Protein AF-A0AAV4HXW8-F1 (afdb_monomer_lite)

InterPro domains:
  IPR003961 Fibronectin type III [PS50853] (1-71)
  IPR003961 Fibronectin type III [cd00063] (9-68)
  IPR013783 Immunoglobulin-like fold [G3DSA:2.60.40.10] (8-73)
  IPR036116 Fibronectin type III superfamily [SSF49265] (23-69)

Organism: NCBI:txid1093978

Secondary structure (DSSP, 8-state):
-------EEEEEEETTS-GGGPEEEEPPSS-SEEEE-SPPTT-EEEEEEEEEETTEEPPPPPPEEEE-SSS-EEEE-EEETTTTEEE-

Radius of gyration: 13.53 Å; chains: 1; bounding box: 34×25×34 Å

Structure (mmCIF, N/CA/C/O backbone):
data_AF-A0AAV4HXW8-F1
#
_entry.id   AF-A0AAV4HXW8-F1
#
loop_
_atom_site.group_PDB
_atom_site.id
_atom_site.type_symbol
_atom_site.label_atom_id
_atom_site.label_alt_id
_atom_site.label_comp_id
_atom_site.label_asym_id
_atom_site.label_entity_id
_atom_site.label_seq_id
_atom_site.pdbx_PDB_ins_code
_atom_site.Cartn_x
_atom_site.Cartn_y
_atom_site.Cartn_z
_atom_site.occupancy
_atom_site.B_iso_or_equiv
_atom_site.auth_seq_id
_atom_site.auth_comp_id
_atom_site.auth_asym_id
_atom_site.auth_atom_id
_atom_site.pdbx_PDB_model_num
ATOM 1 N N . MET A 1 1 ? 17.242 -12.649 -21.165 1.00 36.44 1 MET A N 1
ATOM 2 C CA . MET A 1 1 ? 15.809 -12.556 -20.811 1.00 36.44 1 MET A CA 1
ATOM 3 C C . MET A 1 1 ? 15.680 -11.576 -19.646 1.00 36.44 1 MET A C 1
ATOM 5 O O . MET A 1 1 ? 15.779 -11.982 -18.501 1.00 36.44 1 MET A O 1
ATOM 9 N N . TYR A 1 2 ? 15.603 -10.269 -19.924 1.00 35.66 2 TYR A N 1
ATOM 10 C CA . TYR A 1 2 ? 15.493 -9.228 -18.892 1.00 35.66 2 TYR A CA 1
ATOM 11 C C . TYR A 1 2 ? 14.030 -8.794 -18.801 1.00 35.66 2 TYR A C 1
ATOM 13 O O . TYR A 1 2 ? 13.557 -8.016 -19.626 1.00 35.66 2 TYR A O 1
ATOM 21 N N . LEU A 1 3 ? 13.301 -9.330 -17.822 1.00 48.19 3 LEU A N 1
ATOM 22 C CA . LEU A 1 3 ? 11.987 -8.814 -17.446 1.00 48.19 3 LEU A CA 1
ATOM 23 C C . LEU A 1 3 ? 12.169 -7.363 -16.983 1.00 48.19 3 LEU A C 1
ATOM 25 O O . LEU A 1 3 ? 12.832 -7.089 -15.982 1.00 48.19 3 LEU A O 1
ATOM 29 N N . SER A 1 4 ? 11.655 -6.429 -17.782 1.00 48.25 4 SER A N 1
ATOM 30 C CA . SER A 1 4 ? 11.716 -4.992 -17.522 1.00 48.25 4 SER A CA 1
ATOM 31 C C . SER A 1 4 ? 11.115 -4.698 -16.145 1.00 48.25 4 SER A C 1
ATOM 33 O O . SER A 1 4 ? 9.957 -5.025 -15.889 1.00 48.25 4 SER A O 1
ATOM 35 N N . ARG A 1 5 ? 11.924 -4.106 -15.258 1.00 55.69 5 ARG A N 1
ATOM 36 C CA . ARG A 1 5 ? 11.607 -3.736 -13.868 1.00 55.69 5 ARG A CA 1
ATOM 37 C C . ARG A 1 5 ? 10.592 -2.587 -13.803 1.00 55.69 5 ARG A C 1
ATOM 39 O O . ARG A 1 5 ? 10.920 -1.479 -13.388 1.00 55.69 5 ARG A O 1
ATOM 46 N N . ARG A 1 6 ? 9.381 -2.829 -14.294 1.00 62.25 6 ARG A N 1
ATOM 47 C CA . ARG A 1 6 ? 8.245 -1.913 -14.190 1.00 62.25 6 ARG A CA 1
ATOM 48 C C . ARG A 1 6 ? 7.233 -2.544 -13.257 1.00 62.25 6 ARG A C 1
ATOM 50 O O . ARG A 1 6 ? 6.393 -3.306 -13.716 1.00 62.25 6 ARG A O 1
ATOM 57 N N . CYS A 1 7 ? 7.389 -2.293 -11.967 1.00 74.62 7 CYS A N 1
ATOM 58 C CA . CYS A 1 7 ? 6.552 -2.841 -10.911 1.00 74.62 7 CYS A CA 1
ATOM 59 C C . CYS A 1 7 ? 5.845 -1.685 -10.195 1.0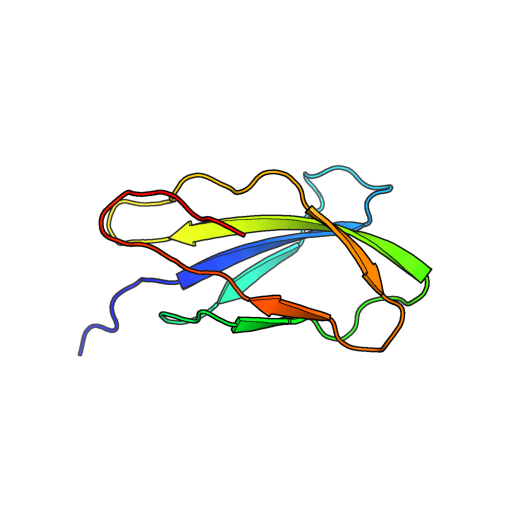0 74.62 7 CYS A C 1
ATOM 61 O O . CYS A 1 7 ? 6.516 -0.826 -9.630 1.00 74.62 7 CYS A O 1
ATOM 63 N N . PRO A 1 8 ? 4.511 -1.573 -10.235 1.00 83.88 8 PRO A N 1
ATOM 64 C CA . PRO A 1 8 ? 3.827 -0.637 -9.361 1.00 83.88 8 PRO A CA 1
ATOM 65 C C . PRO A 1 8 ? 3.999 -1.068 -7.901 1.00 83.88 8 PRO A C 1
ATOM 67 O O . PRO A 1 8 ? 4.029 -2.257 -7.583 1.00 83.88 8 PRO A O 1
ATOM 70 N N . GLN A 1 9 ? 4.116 -0.081 -7.023 1.00 89.00 9 GLN A N 1
ATOM 71 C CA . GLN A 1 9 ? 4.175 -0.279 -5.582 1.00 89.00 9 GLN A CA 1
ATOM 72 C C . GLN A 1 9 ? 2.969 0.374 -4.922 1.00 89.00 9 GLN A C 1
ATOM 74 O O . GLN A 1 9 ? 2.593 1.503 -5.263 1.00 89.00 9 GLN A O 1
ATOM 79 N N . ILE A 1 10 ? 2.387 -0.347 -3.971 1.00 89.62 10 ILE A N 1
ATOM 80 C CA . ILE A 1 10 ? 1.265 0.103 -3.156 1.00 89.62 10 ILE A CA 1
ATOM 81 C C . ILE A 1 10 ? 1.732 0.174 -1.707 1.00 89.62 10 ILE A C 1
ATOM 83 O O . ILE A 1 10 ? 2.294 -0.784 -1.190 1.00 89.62 10 ILE A O 1
ATOM 87 N N . TRP A 1 11 ? 1.471 1.307 -1.065 1.00 92.19 11 TRP A N 1
ATOM 88 C CA . TRP A 1 11 ? 1.570 1.478 0.379 1.00 92.19 11 TRP A CA 1
ATOM 89 C C . TRP A 1 11 ? 0.160 1.472 0.944 1.00 92.19 11 TRP A C 1
ATOM 91 O O . TRP A 1 11 ? -0.651 2.312 0.544 1.00 92.19 11 TRP A O 1
ATOM 101 N N . LEU A 1 12 ? -0.117 0.547 1.855 1.00 92.06 12 LEU A N 1
ATOM 102 C CA . LEU A 1 12 ? -1.420 0.373 2.484 1.00 92.06 12 LEU A CA 1
ATOM 103 C C . LEU A 1 12 ? -1.269 0.391 4.004 1.00 92.06 12 LEU A C 1
ATOM 105 O O . LEU A 1 12 ? -0.412 -0.298 4.543 1.00 92.06 12 LEU A O 1
ATOM 109 N N . TRP A 1 13 ? -2.100 1.160 4.699 1.00 93.31 13 TRP A N 1
ATOM 110 C CA . TRP A 1 13 ? -2.152 1.148 6.162 1.00 93.31 13 TRP A CA 1
ATOM 111 C C . TRP A 1 13 ? -3.568 1.428 6.669 1.00 93.31 13 TRP A C 1
ATOM 113 O O . TRP A 1 13 ? -4.356 2.079 5.970 1.00 93.31 13 TRP A O 1
ATOM 123 N N . PRO A 1 14 ? -3.913 0.973 7.882 1.00 91.69 14 PRO A N 1
ATOM 124 C CA . PRO A 1 14 ? -5.101 1.440 8.583 1.00 91.69 14 PRO A CA 1
ATOM 125 C C . PRO A 1 14 ? -5.046 2.962 8.783 1.00 91.69 14 PRO A C 1
ATOM 127 O O . PRO A 1 14 ? -4.034 3.515 9.203 1.00 91.69 14 PRO A O 1
ATOM 130 N N . ALA A 1 15 ? -6.125 3.682 8.484 1.00 89.75 15 ALA A N 1
ATOM 131 C CA . ALA A 1 15 ? -6.141 5.149 8.513 1.00 89.75 15 ALA A CA 1
ATOM 132 C C . ALA A 1 15 ? -6.018 5.748 9.928 1.00 89.75 15 ALA A C 1
ATOM 134 O O . ALA A 1 15 ? -5.757 6.942 10.064 1.00 89.75 15 ALA A O 1
ATOM 135 N N . ASN A 1 16 ? -6.212 4.934 10.969 1.00 90.19 16 ASN A N 1
ATOM 136 C CA . ASN A 1 16 ? -5.939 5.275 12.367 1.00 90.19 16 ASN A CA 1
ATOM 137 C C . ASN A 1 16 ? -4.444 5.176 12.731 1.00 90.19 16 ASN A C 1
ATOM 139 O O . ASN A 1 16 ? -4.062 5.613 13.815 1.00 90.19 16 ASN A O 1
ATOM 143 N N . GLU A 1 17 ? -3.607 4.626 11.852 1.00 90.94 17 GLU A N 1
ATOM 144 C CA . GLU A 1 17 ? -2.172 4.466 12.062 1.00 90.94 17 GLU A CA 1
ATOM 145 C C . GLU A 1 17 ? -1.329 5.491 11.290 1.00 90.94 17 GLU A C 1
ATOM 147 O O . GLU A 1 17 ? -1.790 6.239 10.422 1.00 90.94 17 GLU A O 1
ATOM 152 N N . SER A 1 18 ? -0.039 5.525 11.628 1.00 89.44 18 SER A N 1
ATOM 153 C CA . SER A 1 18 ? 0.942 6.366 10.951 1.00 89.44 18 SER A CA 1
ATOM 154 C C . SER A 1 18 ? 1.243 5.836 9.543 1.00 89.44 18 SER A C 1
ATOM 156 O O . SER A 1 18 ? 1.447 4.639 9.385 1.00 89.44 18 SER A O 1
ATOM 158 N N . PRO A 1 19 ? 1.442 6.697 8.528 1.00 86.25 19 PRO A N 1
ATOM 159 C CA . PRO A 1 19 ? 1.876 6.271 7.191 1.00 86.25 19 PRO A CA 1
ATOM 160 C C . PRO A 1 19 ? 3.208 5.502 7.157 1.00 86.25 19 PRO A C 1
ATOM 162 O O . PRO A 1 19 ? 3.568 4.945 6.124 1.00 86.25 19 PRO A O 1
ATOM 165 N N . MET A 1 20 ? 3.966 5.513 8.257 1.00 86.88 20 MET A N 1
ATOM 166 C CA . MET A 1 20 ? 5.209 4.754 8.403 1.00 86.88 20 MET A CA 1
ATOM 167 C C . MET A 1 20 ? 4.974 3.264 8.698 1.00 86.88 20 MET A C 1
ATOM 169 O O . MET A 1 20 ? 5.888 2.480 8.466 1.00 86.88 20 MET A O 1
ATOM 173 N N . SER A 1 21 ? 3.787 2.865 9.181 1.00 89.56 21 SER A N 1
ATOM 174 C CA . SER A 1 21 ? 3.410 1.450 9.353 1.00 89.56 21 SER A CA 1
ATOM 175 C C . SER A 1 21 ? 2.865 0.820 8.070 1.00 89.56 21 SER A C 1
ATOM 177 O O . SER A 1 21 ? 2.394 -0.313 8.090 1.00 89.56 21 SER A O 1
ATOM 179 N N . ALA A 1 22 ? 2.936 1.540 6.946 1.00 90.50 22 ALA A N 1
ATOM 180 C CA . ALA A 1 22 ? 2.400 1.069 5.686 1.00 90.50 22 ALA A CA 1
ATOM 181 C C . ALA A 1 22 ? 3.061 -0.219 5.202 1.00 90.50 22 ALA A C 1
ATOM 183 O O . ALA A 1 22 ? 4.278 -0.295 5.021 1.00 90.50 22 ALA A O 1
ATOM 184 N N . GLU A 1 23 ? 2.214 -1.197 4.905 1.00 91.62 23 GLU A N 1
ATOM 185 C CA . GLU A 1 23 ? 2.583 -2.405 4.197 1.00 91.62 23 GLU A CA 1
ATOM 186 C C . GLU A 1 23 ? 2.919 -2.053 2.746 1.00 91.62 23 GLU A C 1
ATOM 188 O O . GLU A 1 23 ? 2.143 -1.388 2.049 1.00 91.62 23 GLU A O 1
ATOM 193 N N . LEU A 1 24 ? 4.099 -2.487 2.300 1.00 90.69 24 LEU A N 1
ATOM 194 C CA . LEU A 1 24 ? 4.545 -2.340 0.923 1.00 90.69 24 LEU A CA 1
ATOM 195 C C . LEU A 1 24 ? 4.179 -3.592 0.128 1.00 90.69 24 LEU A C 1
ATOM 197 O O . LEU A 1 24 ? 4.734 -4.666 0.352 1.00 90.69 24 LEU A O 1
ATOM 201 N N . ILE A 1 25 ? 3.314 -3.419 -0.864 1.00 89.25 25 ILE A N 1
ATOM 202 C CA . ILE A 1 25 ? 2.951 -4.461 -1.820 1.00 89.25 25 ILE A CA 1
ATOM 203 C C . ILE A 1 25 ? 3.635 -4.140 -3.148 1.00 89.25 25 ILE A C 1
ATOM 205 O O . ILE A 1 25 ? 3.300 -3.159 -3.821 1.00 89.25 25 ILE A O 1
ATOM 209 N N . GLU A 1 26 ? 4.600 -4.975 -3.530 1.00 87.25 26 GLU A N 1
ATOM 210 C CA . GLU A 1 26 ? 5.276 -4.887 -4.822 1.00 87.25 26 GLU A CA 1
ATOM 211 C C . GLU A 1 26 ? 4.571 -5.760 -5.856 1.00 87.25 26 GLU A C 1
ATOM 213 O O . GLU A 1 26 ? 4.438 -6.973 -5.693 1.00 87.25 26 GLU A O 1
ATOM 218 N N . ILE A 1 27 ? 4.135 -5.149 -6.953 1.00 84.62 27 ILE A N 1
ATOM 219 C CA . ILE A 1 27 ? 3.414 -5.860 -8.003 1.00 84.62 27 ILE A CA 1
ATOM 220 C C . ILE A 1 27 ? 4.369 -6.135 -9.156 1.00 84.62 27 ILE A C 1
ATOM 222 O O . ILE A 1 27 ? 4.926 -5.217 -9.754 1.00 84.62 27 ILE A O 1
ATOM 226 N N . ALA A 1 28 ? 4.549 -7.407 -9.501 1.00 80.75 28 ALA A N 1
ATOM 227 C CA . ALA A 1 28 ? 5.409 -7.787 -10.610 1.00 80.75 28 ALA A CA 1
ATOM 228 C C . ALA A 1 28 ? 4.784 -7.415 -11.967 1.00 80.75 28 ALA A C 1
ATOM 230 O O . ALA A 1 28 ? 3.668 -7.817 -12.293 1.00 80.75 28 ALA A O 1
ATOM 231 N N . GLY A 1 29 ? 5.555 -6.702 -12.791 1.00 76.31 29 GLY A N 1
ATOM 232 C CA . GLY A 1 29 ? 5.184 -6.371 -14.165 1.00 76.31 29 GLY A CA 1
ATOM 233 C C . GLY A 1 29 ? 4.207 -5.200 -14.302 1.00 76.31 29 GLY A C 1
ATOM 234 O O . GLY A 1 29 ? 3.812 -4.540 -13.343 1.00 76.31 29 GLY A O 1
ATOM 235 N N . THR A 1 30 ? 3.833 -4.915 -15.550 1.00 75.44 30 THR A N 1
ATOM 236 C CA . THR A 1 30 ? 2.915 -3.815 -15.870 1.00 75.44 30 THR A CA 1
ATOM 237 C C . THR A 1 30 ? 1.479 -4.269 -15.661 1.00 75.44 30 THR A C 1
ATOM 239 O O . THR A 1 30 ? 0.851 -4.843 -16.547 1.00 75.44 30 THR A O 1
ATOM 242 N N . 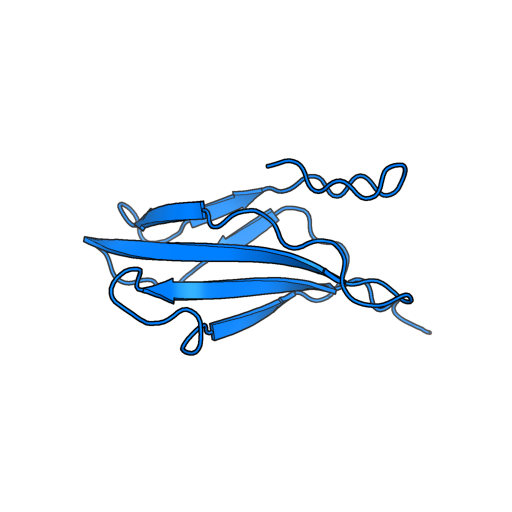VAL A 1 31 ? 0.979 -4.018 -14.459 1.00 75.88 31 VAL A N 1
ATOM 243 C CA . VAL A 1 31 ? -0.397 -4.296 -14.061 1.00 75.88 31 VAL A CA 1
ATOM 244 C C . VAL A 1 31 ? -1.152 -2.973 -13.989 1.00 75.88 31 VAL A C 1
ATOM 246 O O . VAL A 1 31 ? -0.597 -1.992 -13.507 1.00 75.88 31 VAL A O 1
ATOM 249 N N . PHE A 1 32 ? -2.392 -2.948 -14.479 1.00 75.50 32 PHE A N 1
ATOM 250 C CA . PHE A 1 32 ? -3.308 -1.793 -14.409 1.00 75.50 32 PHE A CA 1
ATOM 251 C C . PHE A 1 32 ? -4.461 -2.018 -13.427 1.00 75.50 32 PHE A C 1
ATOM 253 O O . PHE A 1 32 ? -5.283 -1.134 -13.206 1.00 75.50 32 PHE A O 1
ATOM 260 N N . ARG A 1 33 ? -4.556 -3.229 -12.870 1.00 78.06 33 ARG A N 1
ATOM 261 C CA . ARG A 1 33 ? -5.612 -3.632 -11.950 1.00 78.06 33 ARG A CA 1
ATOM 262 C C . ARG A 1 33 ? -5.074 -4.597 -10.908 1.00 78.06 33 ARG A C 1
ATOM 264 O O . ARG A 1 33 ? -4.551 -5.648 -11.266 1.00 78.06 33 ARG A O 1
ATOM 271 N N . TYR A 1 34 ? -5.272 -4.285 -9.636 1.00 83.19 34 TYR A N 1
ATOM 272 C CA . TYR A 1 34 ? -4.909 -5.164 -8.530 1.00 83.19 34 TYR A CA 1
ATOM 273 C C . TYR A 1 34 ? -6.058 -5.299 -7.545 1.00 83.19 34 TYR A C 1
ATOM 275 O O . TYR A 1 34 ? -6.859 -4.385 -7.370 1.00 83.19 34 TYR A O 1
ATOM 283 N N . THR A 1 35 ? -6.169 -6.482 -6.951 1.00 84.06 35 THR A N 1
ATOM 284 C CA . THR A 1 35 ? -7.216 -6.791 -5.978 1.00 84.06 35 THR A CA 1
ATOM 285 C C . THR A 1 35 ? -6.560 -6.969 -4.624 1.00 84.06 35 THR A C 1
ATOM 287 O O . THR A 1 35 ? -5.793 -7.915 -4.448 1.00 84.06 35 THR A O 1
ATOM 290 N N . LEU A 1 36 ? -6.864 -6.071 -3.689 1.00 85.00 36 LEU A N 1
ATOM 291 C CA . LEU A 1 36 ? -6.485 -6.254 -2.293 1.00 85.00 36 LEU A CA 1
ATOM 292 C C . LEU A 1 36 ? -7.392 -7.316 -1.670 1.00 85.00 36 LEU A C 1
ATOM 294 O O . LEU A 1 36 ? -8.605 -7.313 -1.900 1.00 85.00 36 LEU A O 1
ATOM 298 N N . ARG A 1 37 ? -6.785 -8.229 -0.917 1.00 83.44 37 ARG A N 1
ATOM 299 C CA . ARG A 1 37 ? -7.439 -9.352 -0.239 1.00 83.44 37 ARG A CA 1
ATOM 300 C C . ARG A 1 37 ? -7.091 -9.308 1.241 1.00 83.44 37 ARG A C 1
ATOM 302 O O . ARG A 1 37 ? -6.192 -8.569 1.627 1.00 83.44 37 ARG A O 1
ATOM 309 N N . ASP A 1 38 ? -7.823 -10.087 2.029 1.00 81.94 38 ASP A N 1
ATOM 310 C CA . ASP A 1 38 ? -7.556 -10.294 3.457 1.00 81.94 38 ASP A CA 1
ATOM 311 C C . ASP A 1 38 ? -7.582 -9.000 4.290 1.00 81.94 38 ASP A C 1
ATOM 313 O O . ASP A 1 38 ? -6.944 -8.894 5.332 1.00 81.94 38 ASP A O 1
ATOM 317 N N . LEU A 1 39 ? -8.359 -8.010 3.837 1.00 84.50 39 LEU A N 1
ATOM 318 C CA . L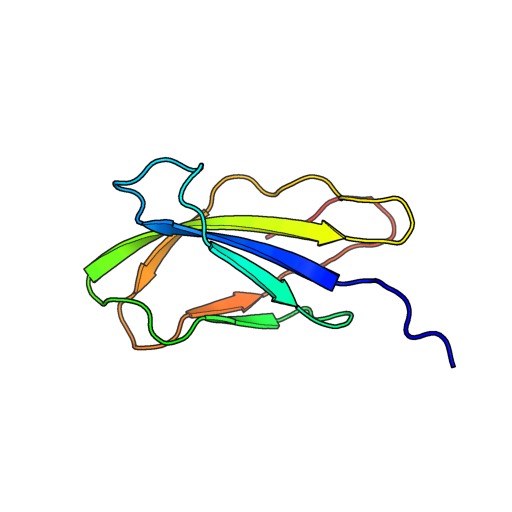EU A 1 39 ? -8.568 -6.763 4.563 1.00 84.50 39 LEU A CA 1
ATOM 319 C C . LEU A 1 39 ? -9.665 -6.912 5.614 1.00 84.50 39 LEU A C 1
ATOM 321 O O . LEU A 1 39 ? -10.697 -7.554 5.382 1.00 84.50 39 LEU A O 1
ATOM 325 N N . GLU A 1 40 ? -9.477 -6.244 6.746 1.00 85.31 40 GLU A N 1
ATOM 326 C CA . GLU A 1 40 ? -10.479 -6.215 7.800 1.00 85.31 40 GLU A CA 1
ATOM 327 C C . GLU A 1 40 ? -11.702 -5.400 7.369 1.00 85.31 40 GLU A C 1
ATOM 329 O O . GLU A 1 40 ? -11.609 -4.270 6.877 1.00 85.31 40 GLU A O 1
ATOM 334 N N . ARG A 1 41 ? -12.888 -5.986 7.563 1.00 83.94 41 ARG A N 1
ATOM 335 C CA . ARG A 1 41 ? -14.154 -5.286 7.331 1.00 83.94 41 ARG A CA 1
ATOM 336 C C . ARG A 1 41 ? -14.331 -4.169 8.347 1.00 83.94 41 ARG A C 1
ATOM 338 O O . ARG A 1 41 ? -13.934 -4.306 9.497 1.00 83.94 41 ARG A O 1
ATOM 345 N N . ASN A 1 42 ? -15.021 -3.110 7.925 1.00 84.12 42 ASN A N 1
ATOM 346 C CA . ASN A 1 42 ? -15.303 -1.937 8.760 1.00 84.12 42 ASN A CA 1
ATOM 347 C C . ASN A 1 42 ? -14.047 -1.174 9.234 1.00 84.12 42 ASN A C 1
ATOM 349 O O . ASN A 1 42 ? -14.137 -0.312 10.105 1.00 84.12 42 ASN A O 1
ATOM 353 N N . THR A 1 43 ? -12.891 -1.444 8.627 1.00 87.19 43 THR A N 1
ATOM 354 C CA . THR A 1 43 ? -11.660 -0.685 8.845 1.00 87.19 43 THR A CA 1
ATOM 355 C C . THR A 1 43 ? -11.484 0.318 7.706 1.00 87.19 43 THR A C 1
ATOM 357 O O . THR A 1 43 ? -11.644 -0.010 6.526 1.00 87.19 43 THR A O 1
ATOM 360 N N . LEU A 1 44 ? -11.203 1.576 8.059 1.00 89.69 44 LEU A N 1
ATOM 361 C CA . LEU A 1 44 ? -10.840 2.612 7.096 1.00 89.69 44 LEU A CA 1
ATOM 362 C C . LEU A 1 44 ? -9.366 2.436 6.746 1.00 89.69 44 LEU A C 1
ATOM 364 O O . LEU A 1 44 ? -8.513 2.542 7.623 1.00 89.69 44 LEU A O 1
ATOM 368 N N . TYR A 1 45 ? -9.071 2.203 5.476 1.00 91.31 45 TYR A N 1
ATOM 369 C CA . TYR A 1 45 ? -7.710 2.087 4.973 1.00 91.31 45 TYR A CA 1
ATOM 370 C C . TYR A 1 45 ? -7.305 3.340 4.211 1.00 91.31 45 TYR A C 1
ATOM 372 O O . TYR A 1 45 ? -8.118 3.993 3.551 1.00 91.31 45 TYR A O 1
ATOM 380 N N . ALA A 1 46 ? -6.020 3.653 4.300 1.00 92.00 46 ALA A N 1
ATOM 381 C CA . ALA A 1 46 ? -5.349 4.673 3.524 1.00 92.00 46 ALA A CA 1
ATOM 382 C C . ALA A 1 46 ? -4.368 4.001 2.559 1.00 92.00 46 ALA A C 1
ATOM 384 O O . ALA A 1 46 ? -3.638 3.080 2.929 1.00 92.00 46 ALA A O 1
ATOM 385 N N . LEU A 1 47 ? -4.358 4.466 1.311 1.00 91.44 47 LEU A N 1
ATOM 386 C CA . LEU A 1 47 ? -3.542 3.899 0.249 1.00 91.44 47 LEU A CA 1
ATOM 387 C C . LEU A 1 47 ? -2.817 4.969 -0.553 1.00 91.44 47 LEU A C 1
ATOM 389 O O . LEU A 1 47 ? -3.363 6.023 -0.888 1.00 91.44 47 LEU A O 1
ATOM 393 N N . ARG A 1 48 ? -1.571 4.663 -0.908 1.00 90.88 48 ARG A N 1
ATOM 394 C CA . ARG A 1 48 ? -0.785 5.400 -1.897 1.00 90.88 48 ARG A CA 1
ATOM 395 C C . ARG A 1 48 ? -0.209 4.440 -2.915 1.00 90.88 48 ARG A C 1
ATOM 397 O O . ARG A 1 48 ? 0.229 3.350 -2.570 1.00 90.88 48 ARG A O 1
ATOM 404 N N . LEU A 1 49 ? -0.150 4.886 -4.160 1.00 88.75 49 LEU A N 1
ATOM 405 C CA . LEU A 1 49 ? 0.401 4.124 -5.267 1.00 88.75 49 LEU A CA 1
ATOM 406 C C . LEU A 1 49 ? 1.507 4.928 -5.948 1.00 88.75 49 LEU A C 1
ATOM 408 O O . LEU A 1 49 ? 1.427 6.152 -6.060 1.00 88.75 49 LEU A O 1
ATOM 412 N N . ALA A 1 50 ? 2.546 4.245 -6.415 1.00 86.69 50 ALA A N 1
ATOM 413 C CA . ALA A 1 50 ? 3.523 4.817 -7.331 1.00 86.69 50 ALA A CA 1
ATOM 414 C C . ALA A 1 50 ? 3.887 3.801 -8.410 1.00 86.69 50 ALA A C 1
ATOM 416 O O . ALA A 1 50 ? 4.078 2.617 -8.133 1.00 86.69 50 ALA A O 1
ATOM 417 N N . ALA A 1 51 ? 4.037 4.281 -9.641 1.00 82.38 51 ALA A N 1
ATOM 418 C CA . ALA A 1 51 ? 4.688 3.506 -10.683 1.00 82.38 51 ALA A CA 1
ATOM 419 C C . ALA A 1 51 ? 6.201 3.494 -10.430 1.00 82.38 51 ALA A C 1
ATOM 421 O O . ALA A 1 51 ? 6.786 4.549 -10.188 1.00 82.38 51 ALA A O 1
ATOM 422 N N . VAL A 1 52 ? 6.841 2.328 -10.509 1.00 82.06 52 VAL A N 1
ATOM 423 C CA . VAL A 1 52 ? 8.306 2.218 -10.505 1.00 82.06 52 VAL A CA 1
ATOM 424 C C . VAL A 1 52 ? 8.759 1.852 -11.906 1.00 82.06 52 VAL A C 1
ATOM 426 O O . VAL A 1 52 ? 8.204 0.950 -12.534 1.00 82.06 52 VAL A O 1
ATOM 429 N N . GLY A 1 53 ? 9.745 2.580 -12.417 1.00 74.06 53 GLY A N 1
ATOM 430 C CA . GLY A 1 53 ? 10.392 2.290 -13.690 1.00 74.06 53 GLY A CA 1
ATOM 431 C C . GLY A 1 53 ? 11.905 2.200 -13.535 1.00 74.06 53 GLY A C 1
ATOM 432 O O . GLY A 1 53 ? 12.453 2.325 -12.444 1.00 74.06 53 GLY A O 1
ATOM 433 N N . GLN A 1 54 ? 12.608 2.044 -14.657 1.00 70.25 54 GLN A N 1
ATOM 434 C CA . GLN A 1 54 ? 14.074 1.974 -14.668 1.00 70.25 54 GLN A CA 1
ATOM 435 C C . GLN A 1 54 ? 14.740 3.245 -14.107 1.00 70.25 54 GLN A C 1
ATOM 437 O O . GLN A 1 54 ? 15.820 3.161 -13.533 1.00 70.25 54 GLN A O 1
ATOM 442 N N . GLY A 1 55 ? 14.084 4.403 -14.247 1.00 73.50 55 GLY A N 1
ATOM 443 C CA . GLY A 1 55 ? 14.537 5.690 -13.706 1.00 73.50 55 GLY A CA 1
ATOM 444 C C . GLY A 1 55 ? 14.188 5.932 -12.232 1.00 73.50 55 GLY A C 1
ATOM 445 O O . GLY A 1 55 ? 14.452 7.020 -11.731 1.00 73.50 55 GLY A O 1
ATOM 446 N N . GLY A 1 56 ? 13.590 4.954 -11.543 1.00 77.38 56 GLY A N 1
ATOM 447 C CA . GLY A 1 56 ? 13.198 5.054 -10.138 1.00 77.38 56 GLY A CA 1
ATOM 448 C C . GLY A 1 56 ? 11.691 5.214 -9.928 1.00 77.38 56 GLY A C 1
ATOM 449 O O . GLY A 1 56 ? 10.873 4.776 -10.742 1.00 77.38 56 GLY A O 1
ATOM 450 N N . TYR A 1 57 ? 11.332 5.813 -8.792 1.00 80.81 57 TYR A N 1
ATOM 451 C CA . TYR A 1 57 ? 9.947 5.987 -8.362 1.00 80.81 57 TYR A CA 1
ATOM 452 C C . TYR A 1 57 ? 9.287 7.166 -9.075 1.00 80.81 57 TYR A C 1
ATOM 454 O O . TYR A 1 57 ? 9.750 8.303 -8.988 1.00 80.81 57 TYR A O 1
ATOM 462 N N . GLY A 1 58 ? 8.159 6.902 -9.726 1.00 80.00 58 GLY A N 1
ATOM 463 C CA . GLY A 1 58 ? 7.239 7.932 -10.179 1.00 80.00 58 GLY A CA 1
ATOM 464 C C . GLY A 1 58 ? 6.593 8.671 -9.007 1.00 80.00 58 GLY A C 1
ATOM 465 O O . GLY A 1 58 ? 6.695 8.282 -7.837 1.00 80.00 58 GLY A O 1
ATOM 466 N N . LYS A 1 59 ? 5.890 9.759 -9.330 1.00 83.56 59 LYS A N 1
ATOM 467 C CA . LYS A 1 59 ? 5.156 10.544 -8.337 1.00 83.56 59 LYS A CA 1
ATOM 468 C C . LYS A 1 59 ? 4.107 9.665 -7.646 1.00 83.56 59 LYS A C 1
ATOM 470 O O . LYS A 1 59 ? 3.279 9.045 -8.310 1.00 83.56 59 LYS A O 1
ATOM 475 N N . LYS A 1 60 ? 4.135 9.647 -6.311 1.00 85.31 60 LYS A N 1
ATOM 476 C CA . LYS A 1 60 ? 3.103 8.994 -5.498 1.00 85.31 60 LYS A CA 1
ATOM 477 C C . LYS A 1 60 ? 1.755 9.684 -5.705 1.00 85.31 60 LYS A C 1
ATOM 479 O O . LYS A 1 60 ? 1.692 10.914 -5.785 1.00 85.31 60 LYS A O 1
ATOM 484 N N . THR A 1 61 ? 0.686 8.898 -5.766 1.00 86.62 61 THR A N 1
ATOM 485 C CA . THR A 1 61 ? -0.685 9.414 -5.762 1.00 86.62 61 THR A CA 1
ATOM 486 C C . THR A 1 61 ? -0.978 10.148 -4.447 1.00 86.62 61 THR A C 1
ATOM 488 O O . THR A 1 61 ? -0.320 9.885 -3.431 1.00 86.62 61 THR A O 1
ATOM 491 N N . PRO A 1 62 ? -1.970 11.060 -4.422 1.00 88.81 62 PRO A N 1
ATOM 492 C CA . PRO A 1 62 ? -2.550 11.498 -3.154 1.00 88.81 62 PRO A CA 1
ATOM 493 C C . PRO A 1 62 ? -3.029 10.287 -2.338 1.00 88.81 62 PRO A C 1
ATOM 495 O O . PRO A 1 62 ? -3.275 9.214 -2.895 1.00 88.81 62 PRO A O 1
ATOM 498 N N . THR A 1 63 ? -3.134 10.451 -1.017 1.00 90.38 63 THR A N 1
ATOM 499 C CA . THR A 1 63 ? -3.684 9.400 -0.155 1.00 90.38 63 THR A CA 1
ATOM 500 C C . THR A 1 63 ? -5.146 9.172 -0.519 1.00 90.38 63 THR A C 1
ATOM 502 O O . THR A 1 63 ? -5.947 10.104 -0.466 1.00 90.38 63 THR A O 1
ATOM 505 N N . ILE A 1 64 ? -5.477 7.939 -0.882 1.00 89.06 64 ILE A N 1
ATOM 506 C CA . ILE A 1 64 ? -6.838 7.498 -1.169 1.00 89.06 64 ILE A CA 1
ATOM 507 C C . ILE A 1 64 ? -7.350 6.777 0.072 1.00 89.06 64 ILE A C 1
ATOM 509 O O . ILE A 1 64 ? -6.662 5.906 0.599 1.00 89.06 64 ILE A O 1
ATOM 513 N N . TYR A 1 65 ? -8.543 7.140 0.531 1.00 89.44 65 TYR A N 1
ATOM 514 C CA . TYR A 1 65 ? -9.189 6.503 1.672 1.00 89.44 65 TYR A CA 1
ATOM 515 C C . TYR A 1 65 ? -10.348 5.641 1.192 1.00 89.44 65 TYR A C 1
ATOM 517 O O . TYR A 1 65 ? -11.132 6.078 0.349 1.00 89.44 65 TYR A O 1
ATOM 525 N N . PHE A 1 66 ? -10.463 4.429 1.725 1.00 86.50 66 PHE A N 1
ATOM 526 C CA . PHE A 1 66 ? -11.563 3.527 1.401 1.00 86.50 66 PHE A CA 1
ATOM 527 C C . PHE A 1 66 ? -11.909 2.628 2.587 1.00 86.50 66 PHE A C 1
ATOM 529 O O . PHE A 1 66 ? -11.066 2.336 3.435 1.00 86.50 66 PHE A O 1
ATOM 536 N N . THR A 1 67 ? -13.161 2.185 2.644 1.00 86.25 67 THR A N 1
ATOM 537 C CA . THR A 1 67 ? -13.635 1.184 3.603 1.00 86.25 67 THR A CA 1
ATOM 538 C C . THR A 1 67 ? -13.964 -0.110 2.875 1.00 86.25 67 THR A C 1
ATOM 540 O O . THR A 1 67 ? -14.417 -0.112 1.728 1.00 86.25 67 THR A O 1
ATOM 543 N N . VAL A 1 68 ? -13.724 -1.233 3.543 1.00 78.06 68 VAL A N 1
ATOM 544 C CA . VAL A 1 68 ? -13.969 -2.563 2.985 1.00 78.06 68 VAL A CA 1
ATOM 545 C C . VAL A 1 68 ? -15.366 -3.013 3.402 1.00 78.06 68 VAL A C 1
ATOM 547 O O . VAL A 1 68 ? -15.584 -3.430 4.542 1.00 78.06 68 VAL A O 1
ATOM 550 N N . GLY A 1 69 ? -16.325 -2.875 2.482 1.00 68.88 69 GLY A N 1
ATOM 551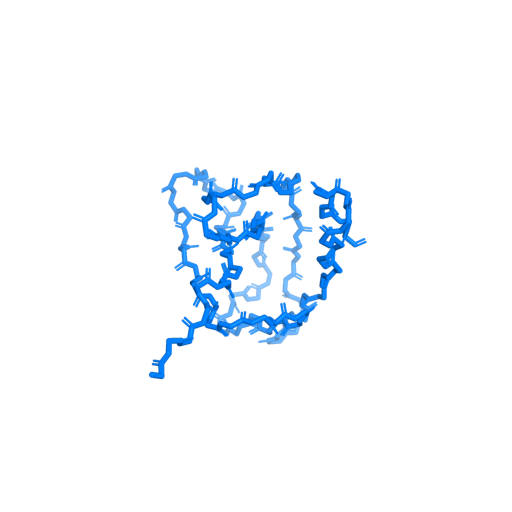 C CA . GLY A 1 69 ? -17.689 -3.395 2.645 1.00 68.88 69 GLY A CA 1
ATOM 552 C C . GLY A 1 69 ? -17.808 -4.885 2.300 1.00 68.88 69 GLY A C 1
ATOM 553 O O . GLY A 1 69 ? -18.561 -5.613 2.940 1.00 68.88 69 GLY A O 1
ATOM 554 N N . GLU A 1 70 ? -17.009 -5.354 1.340 1.00 57.19 70 GLU A N 1
ATOM 555 C CA . GLU A 1 70 ? -16.949 -6.739 0.855 1.00 57.19 70 GLU A CA 1
ATOM 556 C C . GLU A 1 70 ? -15.483 -7.203 0.813 1.00 57.19 70 GLU A C 1
ATOM 558 O O . GLU A 1 70 ? -14.593 -6.369 0.700 1.00 57.19 70 GLU A O 1
ATOM 563 N N . LEU A 1 71 ? -15.215 -8.513 0.906 1.00 59.75 71 LEU A N 1
ATOM 564 C CA . LEU A 1 71 ? -13.888 -9.133 1.146 1.00 59.75 71 LEU A CA 1
ATOM 565 C C . LEU A 1 71 ? -12.771 -8.817 0.121 1.00 59.75 71 LEU A C 1
ATOM 567 O O . LEU A 1 71 ? -11.667 -9.350 0.230 1.00 59.75 71 LEU A O 1
ATOM 571 N N . SER A 1 72 ? -13.028 -7.976 -0.878 1.00 55.66 72 SER A N 1
ATOM 572 C CA . SER A 1 72 ? -12.034 -7.565 -1.862 1.00 55.66 72 SER A CA 1
ATOM 573 C C . SER A 1 72 ? -12.312 -6.169 -2.406 1.00 55.66 72 SER A C 1
ATOM 575 O O . SER A 1 72 ? -13.451 -5.852 -2.747 1.00 55.66 72 SER A O 1
ATOM 577 N N . VAL A 1 73 ? -11.256 -5.375 -2.579 1.00 63.34 73 VAL A N 1
ATOM 578 C CA . VAL A 1 73 ? -11.316 -4.077 -3.265 1.00 63.34 73 VAL A CA 1
ATOM 579 C C . VAL A 1 73 ? -10.498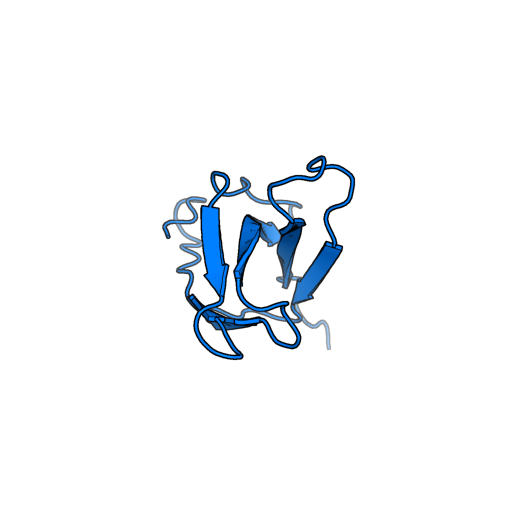 -4.161 -4.545 1.00 63.34 73 VAL A C 1
ATOM 581 O O . VAL A 1 73 ? -9.329 -4.553 -4.529 1.00 63.34 73 VAL A O 1
ATOM 584 N N . ILE A 1 74 ? -11.121 -3.797 -5.665 1.00 68.44 74 ILE A N 1
ATOM 585 C CA . ILE A 1 74 ? -10.460 -3.702 -6.966 1.00 68.44 74 ILE A CA 1
ATOM 586 C C . ILE A 1 74 ? -9.942 -2.281 -7.134 1.00 68.44 74 ILE A C 1
ATOM 588 O O . ILE A 1 74 ? -10.716 -1.328 -7.148 1.00 68.44 74 ILE A O 1
ATOM 592 N N . ILE A 1 75 ? -8.637 -2.157 -7.327 1.00 66.25 75 ILE A N 1
ATOM 593 C CA . ILE A 1 75 ? -7.984 -0.897 -7.651 1.00 66.25 75 ILE A CA 1
ATOM 594 C C . ILE A 1 75 ? -7.587 -0.967 -9.118 1.00 66.25 75 ILE A C 1
ATOM 596 O O . ILE A 1 75 ? -6.813 -1.841 -9.508 1.00 66.25 75 ILE A O 1
ATOM 600 N N . CYS A 1 76 ? -8.130 -0.062 -9.926 1.00 61.72 76 CYS A N 1
ATOM 601 C CA . CYS A 1 76 ? -7.700 0.166 -11.300 1.00 61.72 76 CYS A CA 1
ATOM 602 C C . CYS A 1 76 ? -6.864 1.445 -11.344 1.00 61.72 76 CYS A C 1
ATOM 604 O O . CYS A 1 76 ? -7.171 2.401 -10.639 1.00 61.72 76 CYS A O 1
ATOM 606 N N . TRP A 1 77 ? -5.818 1.470 -12.162 1.00 61.09 77 TRP A N 1
ATOM 607 C CA . TRP A 1 77 ? -5.052 2.682 -12.431 1.00 61.09 77 TRP A CA 1
ATOM 608 C C . TRP A 1 77 ? -4.619 2.726 -13.890 1.00 61.09 77 TRP A C 1
ATOM 610 O O . TRP A 1 77 ? -4.279 1.705 -14.493 1.00 61.09 77 TRP A O 1
ATOM 620 N N . VAL A 1 78 ? -4.576 3.933 -14.448 1.00 52.12 78 VAL A N 1
ATOM 621 C CA . VAL A 1 78 ? -4.011 4.181 -15.775 1.00 52.12 78 VAL A CA 1
ATOM 622 C C . VAL A 1 78 ? -2.610 4.752 -15.590 1.00 52.12 78 VAL A C 1
ATOM 624 O O . VAL A 1 78 ? -2.430 5.846 -15.054 1.00 52.12 78 VAL A O 1
ATOM 627 N N . VAL A 1 79 ? -1.596 3.994 -16.017 1.00 48.84 79 VAL A N 1
ATOM 628 C CA . VAL A 1 79 ? -0.216 4.494 -16.084 1.00 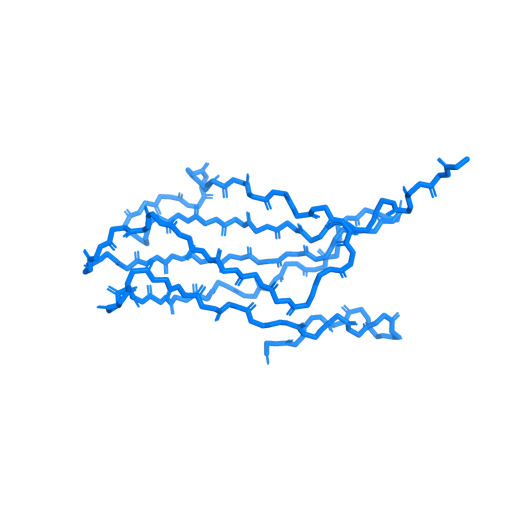48.84 79 VAL A CA 1
ATOM 629 C C . VAL A 1 79 ? -0.012 5.097 -17.470 1.00 48.84 79 VAL A C 1
ATOM 631 O O . VAL A 1 79 ? 0.264 4.366 -18.422 1.00 48.84 79 VAL A O 1
ATOM 634 N N . ASP A 1 80 ? -0.174 6.414 -17.602 1.00 43.12 80 ASP A N 1
ATOM 635 C CA . ASP A 1 80 ? 0.167 7.097 -18.849 1.00 43.12 80 ASP A CA 1
ATOM 636 C C . ASP A 1 80 ? 1.678 7.382 -18.890 1.00 43.12 80 ASP A C 1
ATOM 638 O O . ASP A 1 80 ? 2.206 8.273 -18.212 1.00 43.12 80 ASP A O 1
ATOM 642 N N . TRP A 1 81 ? 2.392 6.571 -19.673 1.00 46.97 81 TRP A N 1
ATOM 643 C CA . TRP A 1 81 ? 3.844 6.654 -19.842 1.00 46.97 81 TRP A CA 1
ATOM 644 C C . TRP A 1 81 ? 4.288 7.867 -20.675 1.00 46.97 81 TRP A C 1
ATOM 646 O O . TRP A 1 81 ? 5.485 8.147 -20.709 1.00 46.97 81 TRP A O 1
ATOM 656 N N . LEU A 1 82 ? 3.365 8.596 -21.319 1.00 42.06 82 LEU A N 1
ATOM 657 C CA . LEU A 1 82 ? 3.692 9.772 -22.135 1.00 42.06 82 LEU A CA 1
ATOM 658 C C . LEU A 1 82 ? 3.788 11.069 -21.320 1.00 42.06 82 LEU A C 1
ATOM 660 O O . LEU A 1 82 ? 4.442 12.009 -21.765 1.00 42.06 82 LEU A O 1
ATOM 664 N N . PHE A 1 83 ? 3.198 11.124 -20.119 1.00 42.62 83 PHE A N 1
ATOM 665 C CA . PHE A 1 83 ? 3.098 12.376 -19.350 1.00 42.62 83 PHE A CA 1
ATOM 666 C C . PHE A 1 83 ? 3.481 12.289 -17.868 1.00 42.62 83 PHE A C 1
ATOM 668 O O . PHE A 1 83 ? 3.374 13.289 -17.157 1.00 42.62 83 PHE A O 1
ATOM 675 N N . GLY A 1 84 ? 3.935 11.136 -17.364 1.00 41.72 84 GLY A N 1
ATOM 676 C CA . GLY A 1 84 ? 4.392 11.022 -15.970 1.00 41.72 84 GLY A CA 1
ATOM 677 C C . GLY A 1 84 ? 3.317 11.372 -14.928 1.00 41.72 84 GLY A C 1
ATOM 678 O O . GLY A 1 84 ? 3.639 11.725 -13.791 1.00 41.72 84 GLY A O 1
ATOM 679 N N . LYS A 1 85 ? 2.035 11.295 -15.306 1.00 37.84 85 LYS A N 1
ATOM 680 C CA . LYS A 1 85 ? 0.882 11.525 -14.433 1.00 37.84 85 LYS A CA 1
ATOM 681 C C . LYS A 1 85 ? 0.148 10.205 -14.223 1.00 37.84 85 LYS A C 1
ATOM 683 O O . LYS A 1 85 ? -0.474 9.692 -15.145 1.00 37.84 85 LYS A O 1
ATOM 688 N N . SER A 1 86 ? 0.187 9.693 -12.994 1.00 37.16 86 SER A N 1
ATOM 689 C CA . SER A 1 86 ? -0.816 8.735 -12.526 1.00 37.16 86 SER A CA 1
ATOM 690 C C . SER A 1 86 ? -2.128 9.487 -12.319 1.00 37.16 86 SER A C 1
ATOM 692 O O . SER A 1 86 ? -2.179 10.423 -11.516 1.00 37.16 86 SER A O 1
ATOM 694 N N . ILE A 1 87 ? -3.165 9.099 -13.055 1.00 45.47 87 ILE A N 1
ATOM 695 C CA . ILE A 1 87 ? -4.547 9.536 -12.843 1.00 45.47 87 ILE A CA 1
ATOM 696 C C . ILE A 1 87 ? -5.310 8.327 -12.295 1.00 45.47 87 ILE A C 1
ATOM 698 O O . ILE A 1 87 ? -5.116 7.205 -12.770 1.00 45.47 87 ILE A O 1
ATOM 702 N N . VAL A 1 88 ? -6.077 8.584 -11.232 1.00 41.66 88 VAL A N 1
ATOM 703 C CA . VAL A 1 88 ? -6.981 7.634 -10.566 1.00 41.66 88 VAL A CA 1
ATOM 704 C C . VAL A 1 88 ? -8.133 7.297 -11.500 1.00 41.66 88 VAL A C 1
ATOM 706 O O . VAL A 1 88 ? -8.688 8.259 -12.077 1.00 41.66 88 VAL A O 1
#

Sequence (88 aa):
MYLSRRCPQIWLWPANESPMSAELIEIAGTVFRYTLRDLERNTLYALRLAAVGQGGYGKKTPTIYFTVGELSVIICWVVDWLFGKSIV

pLDDT: mean 75.13, std 17.21, range [35.66, 93.31]

Foldseek 3Di:
DDQFPWWKWKWKDFPVDDSVPTDIDTGRDDDQKDKDAPDDAPTKMWMKMWIQGPVGTQDIDPIDIDGDPDRIDMDGWDDDPVPSDIDD